Protein AF-A0A3B9F6W2-F1 (afdb_monomer_lite)

pLDDT: mean 90.68, std 9.38, range [38.62, 98.38]

Foldseek 3Di:
DPPLQDLVQLVVQLCVQPVDDDDPQLVVVLSVLLVVVQVLLSDPPRDDALVVLLVSVVSLCVSCPPPPPPVVSVSSQQSSQVSSPHGSVVSVVSNVLVVVVVVPDDPVQVVCCLVVVHPDPSDPRVSVVSVVVVVD

Structure (mmCIF, N/CA/C/O backbone):
data_AF-A0A3B9F6W2-F1
#
_entry.id   AF-A0A3B9F6W2-F1
#
loop_
_atom_site.group_PDB
_atom_site.id
_atom_site.type_symbol
_atom_site.label_atom_id
_atom_site.label_alt_id
_atom_site.label_comp_id
_atom_site.label_asym_id
_atom_site.label_entity_id
_atom_site.label_seq_id
_atom_site.pdbx_PDB_ins_code
_atom_site.Cartn_x
_atom_site.Cartn_y
_atom_site.Cartn_z
_atom_site.occupancy
_atom_site.B_iso_or_equiv
_atom_site.auth_seq_id
_atom_site.auth_comp_id
_atom_site.auth_asym_id
_atom_site.auth_atom_id
_atom_site.pdbx_PDB_model_num
ATOM 1 N N . MET A 1 1 ? 0.144 -29.208 -0.308 1.00 38.62 1 MET A N 1
ATOM 2 C CA . MET A 1 1 ? 0.927 -28.113 0.306 1.00 38.62 1 MET A CA 1
ATOM 3 C C . MET A 1 1 ? 0.941 -26.942 -0.661 1.00 38.62 1 MET A C 1
ATOM 5 O O . MET A 1 1 ? 1.510 -27.086 -1.735 1.00 38.62 1 MET A O 1
ATOM 9 N N . ASN A 1 2 ? 0.288 -25.824 -0.329 1.00 60.47 2 ASN A N 1
ATOM 10 C CA . ASN A 1 2 ? 0.463 -24.592 -1.101 1.00 60.47 2 ASN A CA 1
ATOM 11 C C . ASN A 1 2 ? 1.866 -24.053 -0.810 1.00 60.47 2 ASN A C 1
ATOM 13 O O . ASN A 1 2 ? 2.219 -23.833 0.346 1.00 60.47 2 ASN A O 1
ATOM 17 N N . LYS A 1 3 ? 2.689 -23.914 -1.849 1.00 79.00 3 LYS A N 1
ATOM 18 C CA . LYS A 1 3 ? 4.040 -23.362 -1.735 1.00 79.00 3 LYS A CA 1
ATOM 19 C C . LYS A 1 3 ? 3.925 -21.907 -1.275 1.00 79.00 3 LYS A C 1
ATOM 21 O O . LYS A 1 3 ? 3.313 -21.106 -1.980 1.00 79.00 3 LYS A O 1
ATOM 26 N N . VAL A 1 4 ? 4.510 -21.575 -0.121 1.00 85.38 4 VAL A N 1
ATOM 27 C CA . VAL A 1 4 ? 4.605 -20.181 0.337 1.00 85.38 4 VAL A CA 1
ATOM 28 C C . VAL A 1 4 ? 5.338 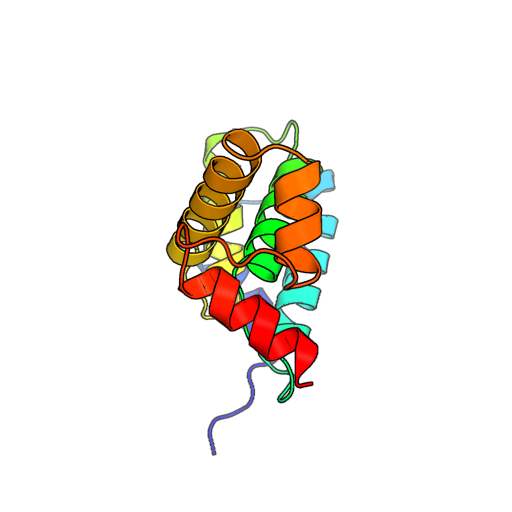-19.387 -0.740 1.00 85.38 4 VAL A C 1
ATOM 30 O O . VAL A 1 4 ? 6.422 -19.774 -1.190 1.00 85.38 4 VAL A O 1
ATOM 33 N N . ARG A 1 5 ? 4.698 -18.318 -1.209 1.00 92.38 5 ARG A N 1
ATOM 34 C CA . ARG A 1 5 ? 5.229 -17.460 -2.264 1.00 92.38 5 ARG A CA 1
ATOM 35 C C . ARG A 1 5 ? 6.525 -16.816 -1.781 1.00 92.38 5 ARG A C 1
ATOM 37 O O . ARG A 1 5 ? 6.579 -16.336 -0.657 1.00 92.38 5 ARG A O 1
ATOM 44 N N . THR A 1 6 ? 7.554 -16.777 -2.622 1.00 96.94 6 THR A N 1
ATOM 45 C CA . THR A 1 6 ? 8.815 -16.108 -2.272 1.00 96.94 6 THR A CA 1
ATOM 46 C C . THR A 1 6 ? 8.810 -14.641 -2.699 1.00 96.94 6 THR A C 1
ATOM 48 O O . THR A 1 6 ? 8.089 -14.256 -3.625 1.00 96.94 6 THR A O 1
ATOM 51 N N . VAL A 1 7 ? 9.696 -13.834 -2.110 1.00 97.50 7 VAL A N 1
ATOM 52 C CA . VAL A 1 7 ? 9.962 -12.457 -2.567 1.00 97.50 7 VAL A CA 1
ATOM 53 C C . VAL A 1 7 ? 10.283 -12.431 -4.066 1.00 97.50 7 VAL A C 1
ATOM 55 O O . VAL A 1 7 ? 9.808 -11.562 -4.794 1.00 97.50 7 VAL A O 1
ATOM 58 N N . SER A 1 8 ? 11.044 -13.412 -4.558 1.00 97.75 8 SER A N 1
ATOM 59 C CA . SER A 1 8 ? 11.393 -13.538 -5.979 1.00 97.75 8 SER A CA 1
ATOM 60 C C . SER A 1 8 ? 10.167 -13.776 -6.867 1.00 97.75 8 SER A C 1
ATOM 62 O O . SER A 1 8 ? 10.090 -13.218 -7.962 1.00 97.75 8 SER A O 1
ATOM 64 N N . ASP A 1 9 ? 9.182 -14.550 -6.399 1.00 97.75 9 ASP A N 1
ATOM 65 C CA . ASP A 1 9 ? 7.918 -14.766 -7.116 1.00 97.75 9 ASP A CA 1
ATOM 66 C C . ASP A 1 9 ? 7.053 -13.495 -7.138 1.00 97.75 9 ASP A C 1
ATOM 68 O O . ASP A 1 9 ? 6.374 -13.212 -8.128 1.00 97.75 9 ASP A O 1
ATOM 72 N N . THR A 1 10 ? 7.068 -12.702 -6.062 1.00 98.06 10 THR A N 1
ATOM 73 C CA . THR A 1 10 ? 6.429 -11.375 -6.031 1.00 98.06 10 THR A CA 1
ATOM 74 C C . THR A 1 10 ? 7.117 -10.406 -6.992 1.00 98.06 10 THR A C 1
ATOM 76 O O . THR A 1 10 ? 6.439 -9.849 -7.854 1.00 98.06 10 THR A O 1
ATOM 79 N N . LYS A 1 11 ? 8.452 -10.286 -6.959 1.00 97.88 11 LYS A N 1
ATOM 80 C CA . LYS A 1 11 ? 9.207 -9.449 -7.911 1.00 97.88 11 LYS A CA 1
ATOM 81 C C . LYS A 1 11 ? 8.932 -9.842 -9.362 1.00 97.88 11 LYS A C 1
ATOM 83 O O . LYS A 1 11 ? 8.674 -8.979 -10.198 1.00 97.88 11 LYS A O 1
ATOM 88 N N . ARG A 1 12 ? 8.927 -11.145 -9.671 1.00 97.88 12 ARG A N 1
ATOM 89 C CA . ARG A 1 12 ? 8.603 -11.639 -11.019 1.00 97.88 12 ARG A CA 1
ATOM 90 C C . ARG A 1 12 ? 7.196 -11.224 -11.449 1.00 97.88 12 ARG A C 1
ATOM 92 O O . ARG A 1 12 ? 7.028 -10.765 -12.575 1.00 97.88 12 ARG A O 1
ATOM 99 N N . ALA A 1 13 ? 6.203 -11.356 -10.570 1.00 98.12 13 ALA A N 1
ATOM 100 C CA . ALA A 1 13 ? 4.844 -10.941 -10.900 1.00 98.12 13 ALA A CA 1
ATOM 101 C C . ALA A 1 13 ? 4.729 -9.431 -11.094 1.00 98.12 13 ALA A C 1
ATOM 103 O O . ALA A 1 13 ? 4.094 -9.006 -12.055 1.00 98.12 13 ALA A O 1
ATOM 104 N N . PHE A 1 14 ? 5.389 -8.629 -10.258 1.00 98.25 14 PHE A N 1
ATOM 105 C CA . PHE A 1 14 ? 5.423 -7.182 -10.437 1.00 98.25 14 PHE A CA 1
ATOM 106 C C . PHE A 1 14 ? 5.908 -6.796 -11.838 1.00 98.25 14 PHE A C 1
ATOM 108 O O . PHE A 1 14 ? 5.208 -6.080 -12.546 1.00 98.25 14 PHE A O 1
ATOM 115 N N . TYR A 1 15 ? 7.050 -7.330 -12.285 1.00 97.06 15 TYR A N 1
ATOM 116 C CA . TYR A 1 15 ? 7.579 -7.027 -13.621 1.00 97.06 15 TYR A CA 1
ATOM 117 C C . TYR A 1 15 ? 6.770 -7.653 -14.767 1.00 97.06 15 TYR A C 1
ATOM 119 O O . TYR A 1 15 ? 6.880 -7.196 -15.902 1.00 97.06 15 TYR A O 1
ATOM 127 N N . SER A 1 16 ? 5.936 -8.663 -14.493 1.00 97.31 16 SER A N 1
ATOM 128 C CA . SER A 1 16 ? 4.961 -9.169 -15.471 1.00 97.31 16 SER A CA 1
ATOM 129 C C . SER A 1 16 ? 3.729 -8.265 -15.607 1.00 97.31 16 SER A C 1
ATOM 131 O O . SER A 1 16 ? 3.167 -8.164 -16.694 1.00 97.31 16 SER A O 1
ATOM 133 N N . LEU A 1 17 ? 3.334 -7.584 -14.525 1.00 97.25 17 LEU A N 1
ATOM 134 C CA . LEU A 1 17 ? 2.183 -6.675 -14.477 1.00 97.25 17 LEU A CA 1
ATOM 135 C C . LEU A 1 17 ? 2.555 -5.254 -14.926 1.00 97.25 17 LEU A C 1
ATOM 137 O O . LEU A 1 17 ? 1.770 -4.582 -15.590 1.00 97.25 17 LEU A O 1
ATOM 141 N N . HIS A 1 18 ? 3.766 -4.803 -14.596 1.00 96.06 18 HIS A N 1
ATOM 142 C CA . HIS A 1 18 ? 4.334 -3.529 -15.023 1.00 96.06 18 HIS A CA 1
ATOM 143 C C . HIS A 1 18 ? 5.627 -3.762 -15.808 1.00 96.06 18 HIS A C 1
ATOM 145 O O . HIS A 1 18 ? 6.724 -3.829 -15.254 1.00 96.06 18 HIS A O 1
ATOM 151 N N . THR A 1 19 ? 5.489 -3.868 -17.128 1.00 94.31 19 THR A N 1
ATOM 152 C CA . THR A 1 19 ? 6.598 -4.164 -18.050 1.00 94.31 19 THR A CA 1
ATOM 153 C C . THR A 1 19 ? 7.408 -2.930 -18.451 1.00 94.31 19 THR A C 1
ATOM 155 O O . THR A 1 19 ? 8.466 -3.054 -19.070 1.00 94.31 19 THR A O 1
ATOM 158 N N . ARG A 1 20 ? 6.929 -1.724 -18.121 1.00 93.31 20 ARG A N 1
ATOM 159 C CA . ARG A 1 20 ? 7.614 -0.475 -18.463 1.00 93.31 20 ARG A CA 1
ATOM 160 C C . ARG A 1 20 ? 8.796 -0.218 -17.516 1.00 93.31 20 ARG A C 1
ATOM 162 O O . ARG A 1 20 ? 8.718 -0.537 -16.330 1.00 93.31 20 ARG A O 1
ATOM 169 N N . PRO A 1 21 ? 9.899 0.381 -17.999 1.00 93.06 21 PRO A N 1
ATOM 170 C CA . PRO A 1 21 ? 11.022 0.720 -17.135 1.00 93.06 21 PRO A CA 1
ATOM 171 C C . PRO A 1 21 ? 10.657 1.775 -16.086 1.00 93.06 21 PRO A C 1
ATOM 173 O O . PRO A 1 21 ? 10.243 2.884 -16.417 1.00 93.06 21 PRO A O 1
ATOM 176 N N . ILE A 1 22 ? 10.926 1.468 -14.818 1.00 94.75 22 ILE A N 1
ATOM 177 C CA . ILE A 1 22 ? 10.832 2.443 -13.727 1.00 94.75 22 ILE A CA 1
ATOM 178 C C . ILE A 1 22 ? 12.132 3.241 -13.657 1.00 94.75 22 ILE A C 1
ATOM 180 O O . ILE A 1 22 ? 13.234 2.671 -13.614 1.00 94.75 22 ILE A O 1
ATOM 184 N N . LYS A 1 23 ? 11.994 4.570 -13.605 1.00 92.50 23 LYS A N 1
ATOM 185 C CA . LYS A 1 23 ? 13.108 5.511 -13.433 1.00 92.50 23 LYS A CA 1
ATOM 186 C C . LYS A 1 23 ? 13.932 5.163 -12.192 1.00 92.50 23 LYS A C 1
ATOM 188 O O . LYS A 1 23 ? 13.382 4.981 -11.108 1.00 92.50 23 LYS A O 1
ATOM 193 N N . THR A 1 24 ? 15.256 5.128 -12.344 1.00 91.94 24 THR A N 1
ATOM 194 C CA . THR A 1 24 ? 16.199 4.599 -11.342 1.00 91.94 24 THR A CA 1
ATOM 195 C C . THR A 1 24 ? 16.038 5.210 -9.948 1.00 91.94 24 THR A C 1
ATOM 197 O O . THR A 1 24 ? 16.115 4.479 -8.967 1.00 91.94 24 THR A O 1
ATOM 200 N N . ILE A 1 25 ? 15.742 6.513 -9.854 1.00 92.19 25 ILE A N 1
ATOM 201 C CA . ILE A 1 25 ? 15.534 7.224 -8.576 1.00 92.19 25 ILE A CA 1
ATOM 202 C C . ILE A 1 25 ? 14.369 6.621 -7.767 1.00 92.19 25 ILE A C 1
ATOM 204 O O . ILE A 1 25 ? 14.447 6.543 -6.548 1.00 92.19 25 ILE A O 1
ATOM 208 N N . TYR A 1 26 ? 13.316 6.147 -8.438 1.00 96.00 26 TYR A N 1
ATOM 209 C CA . TYR A 1 26 ? 12.115 5.595 -7.800 1.00 96.00 26 TYR A CA 1
ATOM 210 C C . TYR A 1 26 ? 12.165 4.076 -7.639 1.00 96.00 26 TYR A C 1
ATOM 212 O O . TYR A 1 26 ? 11.483 3.521 -6.782 1.00 96.00 26 TYR A O 1
ATOM 220 N N . ARG A 1 27 ? 12.979 3.392 -8.455 1.00 95.06 27 ARG A N 1
ATOM 221 C CA . ARG A 1 27 ? 13.056 1.927 -8.476 1.00 95.06 27 ARG A CA 1
ATOM 222 C C . ARG A 1 27 ? 13.366 1.345 -7.099 1.00 95.06 27 ARG A C 1
ATOM 224 O O . ARG A 1 27 ? 12.685 0.414 -6.690 1.00 95.06 27 ARG A O 1
ATOM 231 N N . ARG A 1 28 ? 14.352 1.909 -6.388 1.00 94.69 28 ARG A N 1
ATOM 232 C CA . ARG A 1 28 ? 14.746 1.425 -5.055 1.00 94.69 28 ARG A CA 1
ATOM 233 C C . ARG A 1 28 ? 13.561 1.426 -4.091 1.00 94.69 28 ARG A C 1
ATOM 235 O O . ARG A 1 28 ? 13.289 0.401 -3.486 1.00 94.69 28 ARG A O 1
ATOM 242 N N . VAL A 1 29 ? 12.828 2.537 -4.019 1.00 94.25 29 VAL A N 1
ATOM 243 C CA . VAL A 1 29 ? 11.671 2.664 -3.124 1.00 94.25 29 VAL A CA 1
ATOM 244 C C . VAL A 1 29 ? 10.584 1.652 -3.488 1.00 94.25 29 VAL A C 1
ATOM 246 O O . VAL A 1 29 ? 10.053 0.986 -2.609 1.00 94.25 29 VAL A O 1
ATOM 249 N N . VAL A 1 30 ? 10.258 1.506 -4.777 1.00 97.00 30 VAL A N 1
ATOM 250 C CA . VAL A 1 30 ? 9.234 0.544 -5.218 1.00 97.00 30 VAL A CA 1
ATOM 251 C C . VAL A 1 30 ? 9.633 -0.886 -4.850 1.00 97.00 30 VAL A C 1
ATOM 253 O O . VAL A 1 30 ? 8.791 -1.654 -4.394 1.00 97.00 30 VAL A O 1
ATOM 256 N N . GLU A 1 31 ? 10.905 -1.248 -5.022 1.00 96.31 31 GLU A N 1
ATOM 257 C CA . GLU A 1 31 ? 11.401 -2.574 -4.656 1.00 96.31 31 GLU A CA 1
ATOM 258 C C . GLU A 1 31 ? 11.413 -2.809 -3.141 1.00 96.31 31 GLU A C 1
ATOM 260 O O . GLU A 1 31 ? 11.011 -3.885 -2.707 1.00 96.31 31 GLU A O 1
ATOM 265 N N . GLU A 1 32 ? 11.845 -1.834 -2.341 1.00 97.19 32 GLU A N 1
ATOM 266 C CA . GLU A 1 32 ? 11.845 -1.937 -0.875 1.00 97.19 32 GLU A CA 1
ATOM 267 C C . GLU A 1 32 ? 10.418 -2.057 -0.334 1.00 97.19 32 GLU A C 1
ATOM 269 O O . GLU A 1 32 ? 10.125 -2.989 0.414 1.00 97.19 32 GLU A O 1
ATOM 274 N N . LEU A 1 33 ? 9.503 -1.208 -0.810 1.00 97.81 33 LEU A N 1
ATOM 275 C CA . LEU A 1 33 ? 8.092 -1.261 -0.434 1.00 97.81 33 LEU A CA 1
ATOM 276 C C . LEU A 1 33 ? 7.448 -2.595 -0.847 1.00 97.81 33 LEU A C 1
ATOM 278 O O . LEU A 1 33 ? 6.663 -3.166 -0.099 1.00 97.81 33 LEU A O 1
ATOM 282 N N . MET A 1 34 ? 7.804 -3.139 -2.014 1.00 97.94 34 MET A N 1
ATOM 283 C CA . MET A 1 34 ? 7.330 -4.455 -2.459 1.00 97.94 34 MET A CA 1
ATOM 284 C C . MET A 1 34 ? 7.795 -5.585 -1.542 1.00 97.94 34 MET A C 1
ATOM 286 O O . MET A 1 34 ? 7.016 -6.488 -1.240 1.00 97.94 34 MET A O 1
ATOM 290 N N . VAL A 1 35 ? 9.060 -5.552 -1.115 1.00 97.81 35 VAL A N 1
ATOM 291 C CA . VAL A 1 35 ? 9.608 -6.542 -0.182 1.00 97.81 35 VAL A CA 1
ATOM 292 C C . VAL A 1 35 ? 8.918 -6.429 1.173 1.00 97.81 35 VAL A C 1
ATOM 294 O O . VAL A 1 35 ? 8.521 -7.449 1.725 1.00 97.81 35 VAL A O 1
ATOM 297 N N . GLU A 1 36 ? 8.720 -5.215 1.681 1.00 98.00 36 GLU A N 1
ATOM 298 C CA . GLU A 1 36 ? 8.047 -4.976 2.959 1.00 98.00 36 GLU A CA 1
ATOM 299 C C . GLU A 1 36 ? 6.598 -5.483 2.948 1.00 98.00 36 GLU A C 1
ATOM 301 O O . GLU A 1 36 ? 6.210 -6.268 3.816 1.00 98.00 36 GLU A O 1
ATOM 306 N N . ILE A 1 37 ? 5.819 -5.132 1.916 1.00 97.69 37 ILE A N 1
ATOM 307 C CA . ILE A 1 37 ? 4.446 -5.629 1.741 1.00 97.69 37 ILE A CA 1
ATOM 308 C C . ILE A 1 37 ? 4.440 -7.160 1.655 1.00 97.69 37 ILE A C 1
ATOM 310 O O . ILE A 1 37 ? 3.600 -7.804 2.281 1.00 97.69 37 ILE A O 1
ATOM 314 N N . HIS A 1 38 ? 5.379 -7.759 0.914 1.00 98.00 38 HIS A N 1
ATOM 315 C CA . HIS A 1 38 ? 5.470 -9.212 0.796 1.00 98.00 38 HIS A CA 1
ATOM 316 C C . HIS A 1 38 ? 5.732 -9.881 2.148 1.00 98.00 38 HIS A C 1
ATOM 318 O O . HIS A 1 38 ? 4.999 -10.796 2.518 1.00 98.00 38 HIS A O 1
ATOM 324 N N . LEU A 1 39 ? 6.759 -9.435 2.879 1.00 97.31 39 LEU A N 1
ATOM 325 C CA . LEU A 1 39 ? 7.154 -10.037 4.154 1.00 97.31 39 LEU A CA 1
ATOM 326 C C . LEU A 1 39 ? 6.041 -9.937 5.200 1.00 97.31 39 LEU A C 1
ATOM 328 O O . LEU A 1 39 ? 5.838 -10.890 5.948 1.00 97.31 39 LEU A O 1
ATOM 332 N N . LEU A 1 40 ? 5.285 -8.835 5.206 1.00 96.69 40 LEU A N 1
ATOM 333 C CA . LEU A 1 40 ? 4.076 -8.721 6.017 1.00 96.69 40 LEU A CA 1
ATOM 334 C C . LEU A 1 40 ? 2.992 -9.693 5.536 1.00 96.69 40 LEU A C 1
ATOM 336 O O . LEU A 1 40 ? 2.469 -10.448 6.342 1.00 96.69 40 LEU A O 1
ATOM 340 N N . SER A 1 41 ? 2.704 -9.759 4.233 1.00 94.50 41 SER A N 1
ATOM 341 C CA . SER A 1 41 ? 1.615 -10.596 3.693 1.00 94.50 41 SER A CA 1
ATOM 342 C C . SER A 1 41 ? 1.757 -12.101 3.951 1.00 94.50 41 SER A C 1
ATOM 344 O O . SER A 1 41 ? 0.757 -12.814 3.944 1.00 94.50 41 SER A O 1
ATOM 346 N N . VAL A 1 42 ? 2.984 -12.594 4.148 1.00 94.50 42 VAL A N 1
ATOM 347 C CA . VAL A 1 42 ? 3.262 -14.013 4.439 1.00 94.50 42 VAL A CA 1
ATOM 348 C C . VAL A 1 42 ? 3.478 -14.292 5.927 1.00 94.50 42 VAL A C 1
ATOM 350 O O . VAL A 1 42 ? 3.675 -15.449 6.300 1.00 94.50 42 VAL A O 1
ATOM 353 N N . ASN A 1 43 ? 3.466 -13.260 6.774 1.00 94.25 43 ASN A N 1
ATOM 354 C CA . ASN A 1 43 ? 3.527 -13.422 8.219 1.00 94.25 43 ASN A CA 1
ATOM 355 C C . ASN A 1 43 ? 2.163 -13.909 8.733 1.00 94.25 43 ASN A C 1
ATOM 357 O O . ASN A 1 43 ? 1.136 -13.313 8.427 1.00 94.25 43 ASN A O 1
ATOM 361 N N . ILE A 1 44 ? 2.161 -14.986 9.521 1.00 93.06 44 ILE A N 1
ATOM 362 C CA . ILE A 1 44 ? 0.941 -15.597 10.061 1.00 93.06 44 ILE A CA 1
ATOM 363 C C . ILE A 1 44 ? 0.171 -14.669 11.010 1.00 93.06 44 ILE A C 1
ATOM 365 O O . ILE A 1 44 ? -1.050 -14.755 11.081 1.00 93.06 44 ILE A O 1
ATOM 369 N N . ASP A 1 45 ? 0.872 -13.759 11.685 1.00 92.56 45 ASP A N 1
ATOM 370 C CA . ASP A 1 45 ? 0.270 -12.815 12.629 1.00 92.56 45 ASP A CA 1
ATOM 371 C C . ASP A 1 45 ? -0.221 -11.537 11.931 1.00 92.56 45 ASP A C 1
ATOM 373 O O . ASP A 1 45 ? -0.915 -10.705 12.526 1.00 92.56 45 ASP A O 1
ATOM 377 N N . PHE A 1 46 ? 0.129 -11.349 10.654 1.00 92.62 46 PHE A N 1
ATOM 378 C CA . PHE A 1 46 ? -0.269 -10.165 9.911 1.00 92.62 46 PHE A CA 1
ATOM 379 C C . PHE A 1 46 ? -1.714 -10.267 9.429 1.00 92.62 46 PHE A C 1
ATOM 381 O O . PHE A 1 46 ? -2.098 -11.175 8.694 1.00 92.62 46 PHE A O 1
ATOM 388 N N . HIS A 1 47 ? -2.486 -9.239 9.768 1.00 91.75 47 HIS A N 1
ATOM 389 C CA . HIS A 1 47 ? -3.857 -9.072 9.318 1.00 91.75 47 HIS A CA 1
ATOM 390 C C . HIS A 1 47 ? -3.993 -7.721 8.625 1.00 91.75 47 HIS A C 1
ATOM 392 O O . HIS A 1 47 ? -3.698 -6.668 9.203 1.00 91.75 47 HIS A O 1
ATOM 398 N N . TYR A 1 48 ? -4.453 -7.749 7.374 1.00 94.25 48 TYR A N 1
ATOM 399 C CA . TYR A 1 48 ? -4.796 -6.530 6.655 1.00 94.25 48 TYR A CA 1
ATOM 400 C C . TYR A 1 48 ? -5.830 -5.727 7.451 1.00 94.25 48 TYR A C 1
ATOM 402 O O . TYR A 1 48 ? -6.818 -6.275 7.937 1.00 94.25 48 TYR A O 1
ATOM 410 N N . ASN A 1 49 ? -5.637 -4.412 7.516 1.00 93.56 49 ASN A N 1
ATOM 411 C CA . ASN A 1 49 ? -6.625 -3.488 8.051 1.00 93.56 49 ASN A CA 1
ATOM 412 C C . ASN A 1 49 ? -6.571 -2.131 7.315 1.00 93.56 49 ASN A C 1
ATOM 414 O O . ASN A 1 49 ? -5.573 -1.823 6.652 1.00 93.56 49 ASN A O 1
ATOM 418 N N . PRO A 1 50 ? -7.618 -1.293 7.426 1.00 92.94 50 PRO A N 1
ATOM 419 C CA . PRO A 1 50 ? -7.672 -0.001 6.740 1.00 92.94 50 PRO A CA 1
ATOM 420 C C . PRO A 1 50 ? -6.523 0.963 7.088 1.00 92.94 50 PRO A C 1
ATOM 422 O O . PRO A 1 50 ? -6.088 1.726 6.226 1.00 92.94 50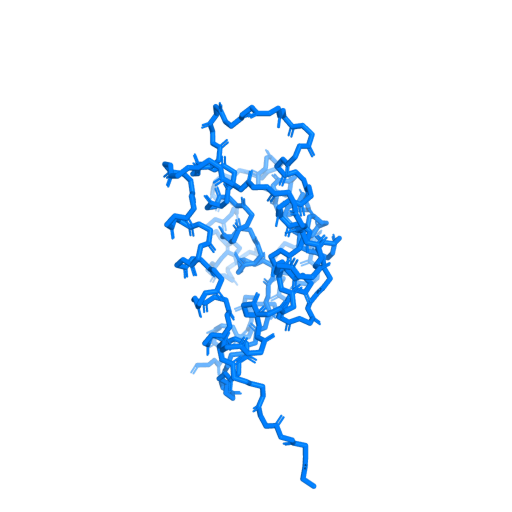 PRO A O 1
ATOM 425 N N . ILE A 1 51 ? -5.993 0.925 8.318 1.00 91.94 51 ILE A N 1
ATOM 426 C CA . ILE A 1 51 ? -4.870 1.783 8.740 1.00 91.94 51 ILE A CA 1
ATOM 427 C C . ILE A 1 51 ? -3.582 1.376 8.015 1.00 91.94 51 ILE A C 1
ATOM 429 O O . ILE A 1 51 ? -2.849 2.237 7.523 1.00 91.94 51 ILE A O 1
ATOM 433 N N . TYR A 1 52 ? -3.340 0.072 7.870 1.00 95.94 52 TYR A N 1
ATOM 434 C CA . TYR A 1 52 ? -2.249 -0.449 7.050 1.00 95.94 52 TYR A CA 1
ATOM 435 C C . TYR A 1 52 ? -2.365 0.022 5.591 1.00 95.94 52 TYR A C 1
ATOM 437 O O . TYR A 1 52 ? -1.392 0.530 5.028 1.00 95.94 52 TYR A O 1
ATOM 445 N N . ALA A 1 53 ? -3.557 -0.057 4.991 1.00 97.06 53 ALA A N 1
ATOM 446 C CA . ALA A 1 53 ? -3.781 0.428 3.629 1.00 97.06 53 ALA A CA 1
ATOM 447 C C . ALA A 1 53 ? -3.500 1.928 3.476 1.00 97.06 53 ALA A C 1
ATOM 449 O O . ALA A 1 53 ? -2.795 2.323 2.543 1.00 97.06 53 ALA A O 1
ATOM 450 N N . LEU A 1 54 ? -3.984 2.749 4.417 1.00 96.56 54 LEU A N 1
ATOM 451 C CA . LEU A 1 54 ? -3.698 4.184 4.469 1.00 96.56 54 LEU A CA 1
ATOM 452 C C . LEU A 1 54 ? -2.189 4.451 4.517 1.00 96.56 54 LEU A C 1
ATOM 454 O O . LEU A 1 54 ? -1.704 5.339 3.808 1.00 96.56 54 LEU A O 1
ATOM 458 N N . GLY A 1 55 ? -1.450 3.680 5.320 1.00 97.19 55 GLY A N 1
ATOM 459 C CA . GLY A 1 55 ? 0.007 3.737 5.401 1.00 97.19 55 GLY A CA 1
ATOM 460 C C . GLY A 1 55 ? 0.670 3.446 4.055 1.00 97.19 55 GLY A C 1
ATOM 461 O O . GLY A 1 55 ? 1.409 4.285 3.545 1.00 97.19 55 GLY A O 1
ATOM 462 N N . ILE A 1 56 ? 0.349 2.308 3.432 1.00 98.12 56 ILE A N 1
ATOM 463 C CA . ILE A 1 56 ? 0.919 1.904 2.136 1.00 98.12 56 ILE A CA 1
ATOM 464 C C . ILE A 1 56 ? 0.617 2.927 1.035 1.00 98.12 56 ILE A C 1
ATOM 466 O O . ILE A 1 56 ? 1.531 3.355 0.324 1.00 98.12 56 ILE A O 1
ATOM 470 N N . VAL A 1 57 ? -0.641 3.362 0.910 1.00 98.19 57 VAL A N 1
ATOM 471 C CA . VAL A 1 57 ? -1.049 4.354 -0.096 1.00 98.19 57 VAL A CA 1
ATOM 472 C C . VAL A 1 57 ? -0.316 5.677 0.118 1.00 98.19 57 VAL A C 1
ATOM 474 O O . VAL A 1 57 ? 0.236 6.237 -0.829 1.00 98.19 57 VAL A O 1
ATOM 477 N N . THR A 1 58 ? -0.257 6.165 1.358 1.00 97.75 58 THR A N 1
ATOM 478 C CA . THR A 1 58 ? 0.386 7.447 1.678 1.00 97.75 58 THR A CA 1
ATOM 479 C C . THR A 1 58 ? 1.895 7.395 1.445 1.00 97.75 58 THR A C 1
ATOM 481 O O . THR A 1 58 ? 2.460 8.327 0.868 1.00 97.75 58 THR A O 1
ATOM 484 N N . THR A 1 59 ? 2.551 6.306 1.847 1.00 97.69 59 THR A N 1
ATOM 485 C CA . THR A 1 59 ? 3.981 6.075 1.615 1.00 97.69 59 THR A CA 1
ATOM 486 C C . THR A 1 59 ? 4.296 6.074 0.123 1.00 97.69 59 THR A C 1
ATOM 488 O O . THR A 1 59 ? 5.173 6.819 -0.323 1.00 97.69 59 THR A O 1
ATOM 491 N N . PHE A 1 60 ? 3.533 5.318 -0.672 1.00 97.81 60 PHE A N 1
ATOM 492 C CA . PHE A 1 60 ? 3.696 5.293 -2.122 1.00 97.81 60 PHE A CA 1
ATOM 493 C C . PHE A 1 60 ? 3.499 6.681 -2.747 1.00 97.81 60 PHE A C 1
ATOM 495 O O . PHE A 1 60 ? 4.346 7.144 -3.509 1.00 97.81 60 PHE A O 1
ATOM 502 N N . GLU A 1 61 ? 2.414 7.382 -2.405 1.00 96.56 61 GLU A N 1
ATOM 503 C CA . GLU A 1 61 ? 2.111 8.717 -2.938 1.00 96.56 61 GLU A CA 1
ATOM 504 C C . GLU A 1 61 ? 3.228 9.726 -2.653 1.00 96.56 61 GLU A C 1
ATOM 506 O O . GLU A 1 61 ? 3.612 10.489 -3.547 1.00 96.56 61 GLU A O 1
ATOM 511 N N . ARG A 1 62 ? 3.779 9.708 -1.433 1.00 96.75 62 ARG A N 1
ATOM 512 C CA . ARG A 1 62 ? 4.861 10.608 -1.019 1.00 96.75 62 ARG A CA 1
ATOM 513 C C . ARG A 1 62 ? 6.162 10.314 -1.753 1.00 96.75 62 ARG A C 1
ATOM 515 O O . ARG A 1 62 ? 6.764 11.238 -2.295 1.00 96.75 62 ARG A O 1
ATOM 522 N N . PHE A 1 63 ? 6.579 9.053 -1.829 1.00 96.19 63 PHE A N 1
ATOM 523 C CA . PHE A 1 63 ? 7.820 8.708 -2.525 1.00 96.19 63 PHE A CA 1
ATOM 524 C C . PHE A 1 63 ? 7.726 8.856 -4.044 1.00 96.19 63 PHE A C 1
ATOM 526 O O . PHE A 1 63 ? 8.724 9.142 -4.701 1.00 96.19 63 PHE A O 1
ATOM 533 N N . MET A 1 64 ? 6.531 8.712 -4.612 1.00 96.31 64 MET A N 1
ATOM 534 C CA . MET A 1 64 ? 6.291 8.874 -6.047 1.00 96.31 64 MET A CA 1
ATOM 535 C C . MET A 1 64 ? 5.955 10.326 -6.427 1.00 96.31 64 MET A C 1
ATOM 537 O O . MET A 1 64 ? 5.547 10.616 -7.561 1.00 96.31 64 MET A O 1
ATOM 541 N N . MET A 1 65 ? 6.128 11.279 -5.509 1.00 95.19 65 MET A N 1
ATOM 542 C CA . MET A 1 65 ? 5.961 12.695 -5.813 1.00 95.19 65 MET A CA 1
ATOM 543 C C . MET A 1 65 ? 6.918 13.108 -6.947 1.00 95.19 65 MET A C 1
ATOM 545 O O . MET A 1 65 ? 8.090 12.731 -6.992 1.00 95.19 65 MET A O 1
ATOM 549 N N . GLY A 1 66 ? 6.389 13.826 -7.940 1.00 93.81 66 GLY A N 1
ATOM 550 C CA . GLY A 1 66 ? 7.155 14.243 -9.120 1.00 93.81 66 GLY A CA 1
ATOM 551 C C . GLY A 1 66 ? 7.420 13.164 -10.185 1.00 93.81 66 GLY A C 1
ATOM 552 O O . GLY A 1 66 ? 7.997 13.500 -11.220 1.00 93.81 66 GLY A O 1
ATOM 553 N N . TYR A 1 67 ? 6.979 11.907 -10.006 1.00 95.56 67 TYR A N 1
ATOM 554 C CA . TYR A 1 67 ? 7.143 10.872 -11.040 1.00 95.56 67 TYR A CA 1
ATOM 555 C C . TYR A 1 67 ? 6.449 11.280 -12.349 1.00 95.56 67 TYR A C 1
ATOM 557 O O . TYR A 1 67 ? 5.295 11.718 -12.347 1.00 95.56 67 TYR A O 1
ATOM 565 N N . LYS A 1 68 ? 7.138 11.094 -13.482 1.00 92.00 68 LYS A N 1
ATOM 566 C CA . LYS A 1 68 ? 6.613 11.371 -14.829 1.00 92.00 68 LYS A CA 1
ATOM 567 C C . LYS A 1 68 ? 6.851 10.184 -15.770 1.00 92.00 68 LYS A C 1
ATOM 569 O O . LYS A 1 68 ? 7.996 9.719 -15.793 1.00 92.00 68 LYS A O 1
ATOM 574 N N . PRO A 1 69 ? 5.867 9.806 -16.606 1.00 91.69 69 PRO A N 1
ATOM 575 C CA . PRO A 1 69 ? 4.537 10.416 -16.724 1.00 91.69 69 PRO A CA 1
ATOM 576 C C . PRO A 1 69 ? 3.604 10.037 -15.557 1.00 91.69 69 PRO A C 1
ATOM 578 O O . PRO A 1 69 ? 3.725 8.967 -14.972 1.00 91.69 69 PRO A O 1
ATOM 581 N N . GLN A 1 70 ? 2.662 10.920 -15.208 1.00 88.88 70 GLN A N 1
ATOM 582 C CA . GLN A 1 70 ? 1.801 10.760 -14.023 1.00 88.88 70 GLN A CA 1
ATOM 583 C C . GLN A 1 70 ? 0.960 9.472 -14.065 1.00 88.88 70 GLN A C 1
ATOM 585 O O . GLN A 1 70 ? 0.804 8.823 -13.035 1.00 88.88 70 GLN A O 1
ATOM 590 N N . HIS A 1 71 ? 0.449 9.092 -15.241 1.00 87.25 71 HIS A N 1
ATOM 591 C CA . HIS A 1 71 ? -0.412 7.914 -15.406 1.00 87.25 71 HIS A CA 1
ATOM 592 C C . HIS A 1 71 ? 0.301 6.593 -15.082 1.00 87.25 71 HIS A C 1
ATOM 594 O O . HIS A 1 71 ? -0.342 5.616 -14.711 1.00 87.25 71 HIS A O 1
ATOM 600 N N . GLU A 1 72 ? 1.632 6.551 -15.181 1.00 92.75 72 GLU A N 1
ATOM 601 C CA . GLU A 1 72 ? 2.398 5.352 -14.840 1.00 92.75 72 GLU A CA 1
ATOM 602 C C . GLU A 1 72 ? 2.469 5.105 -13.337 1.00 92.75 72 GLU A C 1
ATOM 604 O O . GLU A 1 72 ? 2.647 3.960 -12.938 1.00 92.75 72 GLU A O 1
ATOM 609 N N . LYS A 1 73 ? 2.262 6.126 -12.494 1.00 94.94 73 LYS A N 1
ATOM 610 C CA . LYS A 1 73 ? 2.194 5.911 -11.043 1.00 94.94 73 LYS A CA 1
ATOM 611 C C . LYS A 1 73 ? 1.082 4.958 -10.657 1.00 94.94 73 LYS A C 1
ATOM 613 O O . LYS A 1 73 ? 1.309 4.095 -9.818 1.00 94.94 73 LYS A O 1
ATOM 618 N N . GLU A 1 74 ? -0.083 5.100 -11.282 1.00 94.50 74 GLU A N 1
ATOM 619 C CA . GLU A 1 74 ? -1.210 4.221 -10.987 1.00 94.50 74 GLU A CA 1
ATOM 620 C C . GLU A 1 74 ? -0.916 2.795 -11.452 1.00 94.50 74 GLU A C 1
ATOM 622 O O . GLU A 1 74 ? -1.146 1.847 -10.713 1.00 94.50 74 GLU A O 1
ATOM 627 N N . SER A 1 75 ? -0.292 2.640 -12.625 1.00 96.31 75 SER A N 1
ATOM 628 C CA . SER A 1 75 ? 0.156 1.328 -13.106 1.00 96.31 75 SER A CA 1
ATOM 629 C C . SER A 1 75 ? 1.175 0.676 -12.164 1.00 96.31 75 SER A C 1
ATOM 631 O O . SER A 1 75 ? 1.052 -0.513 -11.878 1.00 96.31 75 SER A O 1
ATOM 633 N N . ILE A 1 76 ? 2.149 1.437 -11.651 1.00 97.75 76 ILE A N 1
ATOM 634 C CA . ILE A 1 76 ? 3.138 0.940 -10.683 1.00 97.75 76 ILE A CA 1
ATOM 635 C C . ILE A 1 76 ? 2.447 0.545 -9.373 1.00 97.75 76 ILE A C 1
ATOM 637 O O . ILE A 1 76 ? 2.729 -0.530 -8.851 1.00 97.75 76 ILE A O 1
ATOM 641 N N . PHE A 1 77 ? 1.537 1.376 -8.854 1.00 98.06 77 PHE A N 1
ATOM 642 C CA . PHE A 1 77 ? 0.794 1.075 -7.627 1.00 98.06 77 PHE A CA 1
ATOM 643 C C . PHE A 1 77 ? -0.052 -0.192 -7.775 1.00 98.06 77 PHE A C 1
ATOM 645 O O . PHE A 1 77 ? 0.019 -1.088 -6.938 1.00 98.06 77 PHE A O 1
ATOM 652 N N . HIS A 1 78 ? -0.805 -0.307 -8.871 1.00 98.00 78 HIS A N 1
ATOM 653 C CA . HIS A 1 78 ? -1.618 -1.486 -9.156 1.00 98.00 78 HIS A CA 1
ATOM 654 C C . HIS A 1 78 ? -0.754 -2.745 -9.229 1.00 98.00 78 HIS A C 1
ATOM 656 O O . HIS A 1 78 ? -1.042 -3.719 -8.538 1.00 98.00 78 HIS A O 1
ATOM 662 N N . ALA A 1 79 ? 0.341 -2.707 -9.993 1.00 98.19 79 ALA A N 1
ATOM 663 C CA . ALA A 1 79 ? 1.255 -3.837 -10.101 1.00 98.19 79 ALA A CA 1
ATOM 664 C C . ALA A 1 79 ? 1.893 -4.201 -8.753 1.00 98.19 79 ALA A C 1
ATOM 666 O O . ALA A 1 79 ? 2.046 -5.384 -8.459 1.00 98.19 79 ALA A O 1
ATOM 667 N N . LEU A 1 80 ? 2.235 -3.212 -7.921 1.00 98.19 80 LEU A N 1
ATOM 668 C CA . LEU A 1 80 ? 2.794 -3.416 -6.583 1.00 98.19 80 LEU A CA 1
ATOM 669 C C . LEU A 1 80 ? 1.837 -4.231 -5.706 1.00 98.19 80 LEU A C 1
ATOM 671 O O . LEU A 1 80 ? 2.218 -5.295 -5.220 1.00 98.19 80 LEU A O 1
ATOM 675 N N . ILE A 1 81 ? 0.589 -3.782 -5.566 1.00 98.38 81 ILE A N 1
ATOM 676 C CA . ILE A 1 81 ? -0.412 -4.451 -4.724 1.00 98.38 81 ILE A CA 1
ATOM 677 C C . ILE A 1 81 ? -0.822 -5.813 -5.312 1.00 98.38 81 ILE A C 1
ATOM 679 O O . ILE A 1 81 ? -0.868 -6.818 -4.604 1.00 98.38 81 ILE A O 1
ATOM 683 N N . GLN A 1 82 ? -1.021 -5.901 -6.628 1.00 98.38 82 GLN A N 1
ATOM 684 C CA . GLN A 1 82 ? -1.372 -7.163 -7.289 1.00 98.38 82 GLN A CA 1
ATOM 685 C C . GLN A 1 82 ? -0.238 -8.200 -7.233 1.00 98.38 82 GLN A C 1
ATOM 687 O O . GLN A 1 82 ? -0.497 -9.403 -7.184 1.00 98.38 82 GLN A O 1
ATOM 692 N N . SER A 1 83 ? 1.028 -7.770 -7.196 1.00 97.81 83 SER A N 1
ATOM 693 C CA . SER A 1 83 ? 2.177 -8.685 -7.133 1.00 97.81 83 SER A CA 1
ATOM 694 C C . SER A 1 83 ? 2.258 -9.491 -5.834 1.00 97.81 83 SER A C 1
ATOM 696 O O . SER A 1 83 ? 2.858 -10.570 -5.819 1.00 97.81 83 SER A O 1
ATOM 698 N N . VAL A 1 84 ? 1.627 -9.010 -4.760 1.00 95.62 84 VAL A N 1
ATOM 699 C CA . VAL A 1 84 ? 1.478 -9.738 -3.489 1.00 95.62 84 VAL A CA 1
ATOM 700 C C . VAL A 1 84 ? 0.133 -10.462 -3.377 1.00 95.62 84 VAL A C 1
ATOM 702 O O . VAL A 1 84 ? -0.129 -11.109 -2.373 1.00 95.62 84 VAL A O 1
ATOM 705 N N . GLY A 1 85 ? -0.696 -10.422 -4.426 1.00 94.94 85 GLY A N 1
ATOM 706 C CA . GLY A 1 85 ? -2.002 -11.086 -4.460 1.00 94.94 85 GLY A CA 1
ATOM 707 C C . GLY A 1 85 ? -3.136 -10.295 -3.807 1.00 94.94 85 GLY A C 1
ATOM 708 O O . GLY A 1 85 ? 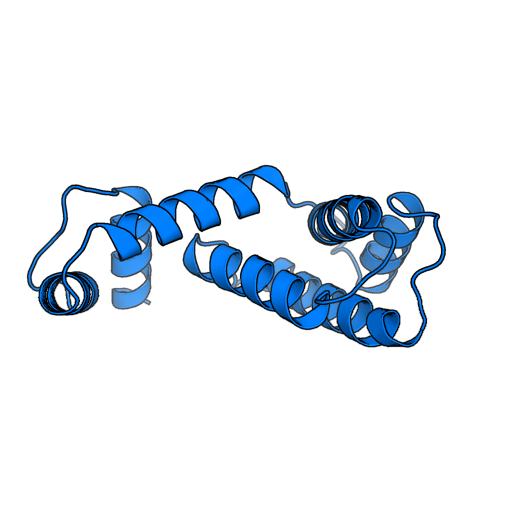-4.177 -10.878 -3.525 1.00 94.94 85 GLY A O 1
ATOM 709 N N . ALA A 1 86 ? -2.950 -8.994 -3.570 1.00 96.62 86 ALA A N 1
ATOM 710 C CA . ALA A 1 86 ? -3.973 -8.118 -3.008 1.00 96.62 86 ALA A CA 1
ATOM 711 C C . ALA A 1 86 ? -4.680 -7.281 -4.094 1.00 96.62 86 ALA A C 1
ATOM 713 O O . ALA A 1 86 ? -4.200 -7.163 -5.225 1.00 96.62 86 ALA A O 1
ATOM 714 N N . ASP A 1 87 ? -5.821 -6.678 -3.743 1.00 97.62 87 ASP A N 1
ATOM 715 C CA . ASP A 1 87 ? -6.591 -5.807 -4.640 1.00 97.62 87 ASP A CA 1
ATOM 716 C C . ASP A 1 87 ? -6.284 -4.317 -4.374 1.00 97.62 87 ASP A C 1
ATOM 718 O O . ASP A 1 87 ? -6.599 -3.810 -3.291 1.00 97.62 87 ASP A O 1
ATOM 722 N N . PRO A 1 88 ? -5.706 -3.576 -5.342 1.00 97.81 88 PRO A N 1
ATOM 723 C CA . PRO A 1 88 ? -5.423 -2.148 -5.188 1.00 97.81 88 PRO A CA 1
ATOM 724 C C . PRO A 1 88 ? -6.677 -1.297 -4.954 1.00 97.81 88 PRO A C 1
ATOM 726 O O . PRO A 1 88 ? -6.583 -0.261 -4.292 1.00 97.81 88 PRO A O 1
ATOM 729 N N . ASN A 1 89 ? -7.850 -1.716 -5.440 1.00 97.56 89 ASN A N 1
ATOM 730 C CA . ASN A 1 89 ? -9.088 -0.961 -5.243 1.00 97.56 89 ASN A CA 1
ATOM 731 C C . ASN A 1 89 ? -9.498 -0.939 -3.771 1.00 97.56 89 ASN A C 1
ATOM 733 O O . ASN A 1 89 ? -9.912 0.109 -3.280 1.00 97.56 89 ASN A O 1
ATOM 737 N N . ILE A 1 90 ? -9.311 -2.050 -3.050 1.00 96.50 90 ILE A N 1
ATOM 738 C CA . ILE A 1 90 ? -9.595 -2.128 -1.610 1.00 96.50 90 ILE A CA 1
ATOM 739 C C . ILE A 1 90 ? -8.715 -1.126 -0.850 1.00 96.50 90 ILE A C 1
ATOM 741 O O . ILE A 1 90 ? -9.224 -0.361 -0.033 1.00 96.50 90 ILE A O 1
ATOM 745 N N . TYR A 1 91 ? -7.421 -1.040 -1.186 1.00 97.75 91 TYR A N 1
ATOM 746 C CA . TYR A 1 91 ? -6.498 -0.091 -0.552 1.00 97.75 91 TYR A CA 1
ATOM 747 C C . TYR A 1 91 ? -6.921 1.360 -0.797 1.00 97.75 91 TYR A C 1
ATOM 749 O O . TYR A 1 91 ? -6.894 2.185 0.121 1.00 97.75 91 TYR A O 1
ATOM 757 N N . ARG A 1 92 ? -7.315 1.682 -2.038 1.00 96.69 92 ARG A N 1
ATOM 758 C CA . ARG A 1 92 ? -7.789 3.020 -2.418 1.00 96.69 92 ARG A CA 1
ATOM 759 C C . ARG A 1 92 ? -9.083 3.382 -1.692 1.00 96.69 92 ARG A C 1
ATOM 761 O O . ARG A 1 92 ? -9.154 4.470 -1.126 1.00 96.69 92 ARG A O 1
ATOM 768 N N . GLN A 1 93 ? -10.060 2.479 -1.671 1.00 95.88 93 GLN A N 1
ATOM 769 C CA . GLN A 1 93 ? -11.355 2.688 -1.021 1.00 95.88 93 GLN A CA 1
ATOM 770 C C . GLN A 1 93 ? -11.207 2.858 0.494 1.00 95.88 93 GLN A C 1
ATOM 772 O O . GLN A 1 93 ? -11.699 3.844 1.040 1.00 95.88 93 GLN A O 1
ATOM 777 N N . ASP A 1 94 ? -10.478 1.961 1.169 1.00 95.25 94 ASP A N 1
ATOM 778 C CA . ASP A 1 94 ? -10.247 2.055 2.616 1.00 95.25 94 ASP A CA 1
ATOM 779 C C . ASP A 1 94 ? -9.489 3.343 2.982 1.00 95.25 94 ASP A C 1
ATOM 781 O O . ASP A 1 94 ? -9.837 4.014 3.953 1.00 95.25 94 ASP A O 1
ATOM 785 N N . THR A 1 95 ? -8.506 3.745 2.167 1.00 95.19 95 THR A N 1
ATOM 786 C CA . THR A 1 95 ? -7.778 5.010 2.355 1.00 95.19 95 THR A CA 1
ATOM 787 C C . THR A 1 95 ? -8.676 6.230 2.175 1.00 95.19 95 THR A C 1
ATOM 789 O O . THR A 1 95 ? -8.612 7.160 2.977 1.00 95.19 95 THR A O 1
ATOM 792 N N . GLN A 1 96 ? -9.495 6.262 1.120 1.00 94.38 96 GLN A N 1
ATOM 793 C CA . GLN A 1 96 ? -10.416 7.371 0.860 1.00 94.38 96 GLN A CA 1
ATOM 794 C C . GLN A 1 96 ? -11.426 7.514 1.995 1.00 94.38 96 GLN A C 1
ATOM 796 O O . GLN A 1 96 ? -11.579 8.606 2.531 1.00 94.38 96 GLN A O 1
ATOM 801 N N . ARG A 1 97 ? -12.028 6.400 2.416 1.00 91.38 97 ARG A N 1
ATOM 802 C CA . ARG A 1 97 ? -12.966 6.343 3.537 1.00 91.38 97 ARG A CA 1
ATOM 803 C C . ARG A 1 97 ? -12.346 6.881 4.828 1.00 91.38 97 ARG A C 1
ATOM 805 O O . ARG A 1 97 ? -12.913 7.778 5.443 1.00 91.38 97 ARG A O 1
ATOM 812 N N . LEU A 1 98 ? -11.146 6.414 5.191 1.00 90.00 98 LEU A N 1
ATOM 813 C CA . LEU A 1 98 ? -10.416 6.906 6.366 1.00 90.00 98 LEU A CA 1
ATOM 814 C C . LEU A 1 98 ? -10.094 8.402 6.291 1.00 90.00 98 LEU A C 1
ATOM 816 O O . LEU A 1 98 ? -10.239 9.115 7.282 1.00 90.00 98 LEU A O 1
ATOM 820 N N . ARG A 1 99 ? -9.663 8.891 5.122 1.00 91.94 99 ARG A N 1
ATOM 821 C CA . ARG A 1 99 ? -9.375 10.318 4.921 1.00 91.94 99 ARG A CA 1
ATOM 822 C C . ARG A 1 99 ? -10.638 11.168 5.064 1.00 91.94 99 ARG A C 1
ATOM 824 O O . ARG A 1 99 ? -10.573 12.198 5.724 1.00 91.94 99 ARG A O 1
ATOM 831 N N . SER A 1 100 ? -11.765 10.736 4.497 1.00 90.12 100 SER A N 1
ATOM 832 C CA . SER A 1 100 ? -13.053 11.427 4.640 1.00 90.12 100 SER A CA 1
ATOM 833 C C . SER A 1 100 ? -13.492 11.506 6.101 1.00 90.12 100 SER A C 1
ATOM 835 O O . SER A 1 100 ? -13.793 12.590 6.587 1.00 90.12 100 SER A O 1
ATOM 837 N N . LEU A 1 101 ? -13.417 10.392 6.836 1.00 85.69 101 LEU A N 1
ATOM 838 C CA . LEU A 1 101 ? -13.743 10.370 8.264 1.00 85.69 101 LEU A CA 1
ATOM 839 C C . LEU A 1 101 ? -12.880 11.336 9.080 1.00 85.69 101 LEU A C 1
ATOM 841 O O . LEU A 1 101 ? -13.398 12.028 9.949 1.00 85.69 101 LEU A O 1
ATOM 845 N N . ALA A 1 102 ? -11.578 11.401 8.793 1.00 84.94 102 ALA A N 1
ATOM 846 C CA . ALA A 1 102 ? -10.657 12.282 9.505 1.00 84.94 102 ALA A CA 1
ATOM 847 C C . ALA A 1 102 ? -10.895 13.776 9.218 1.00 84.94 102 ALA A C 1
ATOM 849 O O . ALA A 1 102 ? -10.593 14.607 10.069 1.00 84.94 102 ALA A O 1
ATOM 850 N N . ILE A 1 103 ? -11.412 14.127 8.036 1.00 87.25 103 ILE A N 1
ATOM 851 C CA . ILE A 1 103 ? -11.745 15.517 7.681 1.00 87.25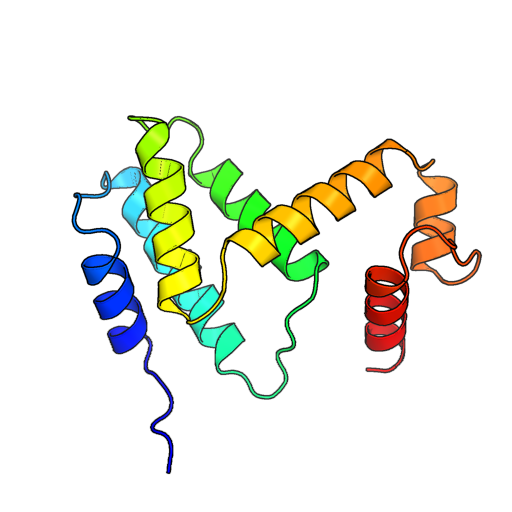 103 ILE A CA 1
ATOM 852 C C . ILE A 1 103 ? -13.000 15.985 8.430 1.00 87.25 103 ILE A C 1
ATOM 854 O O . ILE A 1 103 ? -13.052 17.125 8.885 1.00 87.25 103 ILE A O 1
ATOM 858 N N . ASP A 1 104 ? -13.982 15.099 8.595 1.00 84.62 104 ASP A N 1
ATOM 859 C CA . ASP A 1 104 ? -15.299 15.427 9.154 1.00 84.62 104 ASP A CA 1
ATOM 860 C C . ASP A 1 104 ? -15.380 15.286 10.687 1.00 84.62 104 ASP A C 1
ATOM 862 O O . ASP A 1 104 ? -16.476 15.298 11.264 1.00 84.62 104 ASP A O 1
ATOM 866 N N . LEU A 1 105 ? -14.242 15.106 11.365 1.00 84.44 105 LEU A N 1
ATOM 867 C CA . LEU A 1 105 ? -14.187 14.792 12.789 1.00 84.44 105 LE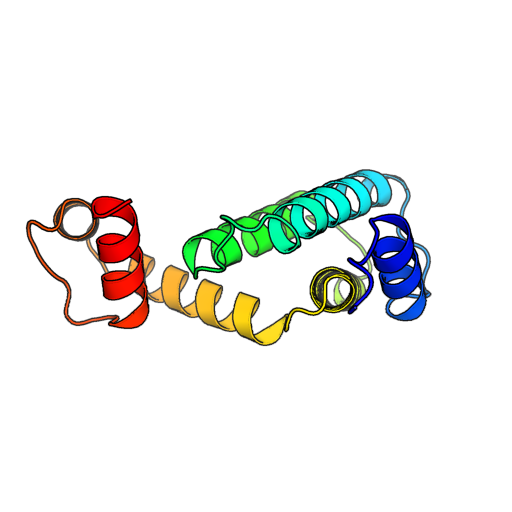U A CA 1
ATOM 868 C C . LEU A 1 105 ? -13.255 15.750 13.553 1.00 84.44 105 LEU A C 1
ATOM 870 O O . LEU A 1 105 ? -12.071 15.851 13.219 1.00 84.44 105 LEU A O 1
ATOM 874 N N . PRO A 1 106 ? -13.740 16.427 14.612 1.00 88.88 106 PRO A N 1
ATOM 875 C CA . PRO A 1 106 ? -12.879 17.174 15.520 1.00 88.88 106 PRO A CA 1
ATOM 876 C C . PRO A 1 106 ? -11.790 16.281 16.124 1.00 88.88 106 PRO A C 1
ATOM 878 O O . PRO A 1 106 ? -12.031 15.126 16.469 1.00 88.88 106 PRO A O 1
ATOM 881 N N . VAL A 1 107 ? -10.590 16.832 16.324 1.00 87.38 107 VAL A N 1
ATOM 882 C CA . VAL A 1 107 ? -9.452 16.079 16.887 1.00 87.38 107 VAL A CA 1
ATOM 883 C C . VAL A 1 107 ? -9.773 15.501 18.273 1.00 87.38 107 VAL A C 1
ATOM 885 O O . VAL A 1 107 ? -9.343 14.394 18.582 1.00 87.38 107 VAL A O 1
ATOM 888 N N . SER A 1 108 ? -10.554 16.209 19.096 1.00 88.88 108 SER A N 1
ATOM 889 C CA . SER A 1 108 ? -11.019 15.710 20.400 1.00 88.88 108 SER A CA 1
ATOM 890 C C . SER A 1 108 ? -11.837 14.428 20.276 1.00 88.88 108 SER A C 1
ATOM 892 O O . SER A 1 108 ? -11.648 13.496 21.055 1.00 88.88 108 SER A O 1
ATOM 894 N N . ASP A 1 109 ? -12.708 14.372 19.273 1.00 85.75 109 ASP A N 1
ATOM 895 C CA . ASP A 1 109 ? -13.623 13.257 19.054 1.00 85.75 109 ASP A CA 1
ATOM 896 C C . ASP A 1 109 ? -12.863 12.075 18.454 1.00 85.75 109 ASP A C 1
ATOM 898 O O . ASP A 1 109 ? -13.092 10.935 18.844 1.00 85.75 109 ASP A O 1
ATOM 902 N N . LEU A 1 110 ? -11.882 12.350 17.585 1.00 83.56 110 LEU A N 1
ATOM 903 C CA . LEU A 1 110 ? -10.937 11.348 17.094 1.00 83.56 110 LEU A CA 1
ATOM 904 C C . LEU A 1 110 ? -10.158 10.703 18.246 1.00 83.56 110 LEU A C 1
ATOM 906 O O . LEU A 1 110 ? -10.062 9.481 18.308 1.00 83.56 110 LEU A O 1
ATOM 910 N N . ILE A 1 111 ? -9.619 11.505 19.169 1.00 86.19 111 ILE A N 1
ATOM 911 C CA . ILE A 1 111 ? -8.893 10.996 20.342 1.00 86.19 111 ILE A CA 1
ATOM 912 C C . ILE A 1 111 ? -9.827 10.176 21.237 1.00 86.19 111 ILE A C 1
ATOM 914 O O . ILE A 1 111 ? -9.463 9.076 21.648 1.00 86.19 111 ILE A O 1
ATOM 918 N N . GLY A 1 112 ? -11.033 10.678 21.521 1.00 85.19 112 GLY A N 1
ATOM 919 C CA . GLY A 1 112 ? -12.023 9.953 22.321 1.00 85.19 112 GLY A CA 1
ATOM 920 C C . GLY A 1 112 ? -12.434 8.622 21.687 1.00 85.19 112 GLY A C 1
ATOM 921 O O . GLY A 1 112 ? -12.617 7.625 22.383 1.00 85.19 112 GLY A O 1
ATOM 922 N N . TRP A 1 113 ? -12.518 8.580 20.362 1.00 81.06 113 TRP A N 1
ATOM 923 C CA . TRP A 1 113 ? -12.815 7.367 19.616 1.00 81.06 113 TRP A CA 1
ATOM 924 C C . TRP A 1 113 ? -11.674 6.351 19.637 1.00 81.06 113 TRP A C 1
ATOM 926 O O . TRP A 1 113 ? -11.904 5.183 19.946 1.00 81.06 113 TRP A O 1
ATOM 936 N N . LEU A 1 114 ? -10.436 6.789 19.389 1.00 80.38 114 LEU A N 1
ATOM 937 C CA . LEU A 1 114 ? -9.248 5.928 19.451 1.00 80.38 114 LEU A CA 1
ATOM 938 C C . LEU A 1 114 ? -9.023 5.355 20.857 1.00 80.38 114 LEU A C 1
ATOM 940 O O . LEU A 1 114 ? -8.625 4.202 20.993 1.00 80.38 114 LEU A O 1
ATOM 944 N N . ASN A 1 115 ? -9.337 6.135 21.895 1.00 83.69 115 ASN A N 1
ATOM 945 C CA . ASN A 1 115 ? -9.299 5.695 23.291 1.00 83.69 115 ASN A CA 1
ATOM 946 C C . ASN A 1 115 ? -10.531 4.870 23.705 1.00 83.69 115 ASN A C 1
ATOM 948 O O . ASN A 1 115 ? -10.640 4.494 24.869 1.00 83.69 115 ASN A O 1
ATOM 952 N N . GLN A 1 116 ? -11.472 4.621 22.786 1.00 76.00 116 GLN A N 1
ATOM 953 C CA . GLN A 1 116 ? -12.730 3.900 23.019 1.00 76.00 116 GLN A CA 1
ATOM 954 C C . GLN A 1 116 ? -13.634 4.518 24.103 1.00 76.00 116 GLN A C 1
ATOM 956 O O . GLN A 1 116 ? -14.545 3.866 24.607 1.00 76.00 116 GLN A O 1
ATOM 961 N N . THR A 1 117 ? -13.425 5.790 24.450 1.00 76.81 117 THR A N 1
ATOM 962 C CA . THR A 1 117 ? -14.249 6.521 25.424 1.00 76.81 117 THR A CA 1
ATOM 963 C C . THR A 1 117 ? -15.500 7.127 24.788 1.00 76.81 117 THR A C 1
ATOM 965 O O . THR A 1 117 ? -16.471 7.398 25.488 1.00 76.81 117 THR A O 1
ATOM 968 N N . SER A 1 118 ? -15.475 7.328 23.466 1.00 72.94 118 SER A N 1
ATOM 969 C CA . SER A 1 118 ? -16.586 7.854 22.666 1.00 72.94 118 SER A CA 1
ATOM 970 C C . SER A 1 118 ? -16.703 7.059 21.359 1.00 72.94 118 SER A C 1
ATOM 972 O O . SER A 1 118 ? -16.075 7.435 20.368 1.00 72.94 118 SER A O 1
ATOM 974 N N . PRO A 1 119 ? -17.445 5.936 21.328 1.00 67.94 119 PRO A N 1
ATOM 975 C CA . PRO A 1 119 ? -17.615 5.167 20.101 1.00 67.94 119 PRO A CA 1
ATOM 976 C C . PRO A 1 119 ? -18.309 6.017 19.029 1.00 67.94 119 PRO A C 1
ATOM 978 O O . PRO A 1 119 ? -19.337 6.644 19.287 1.00 67.94 119 PRO A O 1
ATOM 981 N N . LEU A 1 120 ? -17.730 6.054 17.827 1.00 66.62 120 LEU A N 1
ATOM 982 C CA . LEU A 1 120 ? -18.299 6.756 16.681 1.00 66.62 120 LEU A CA 1
ATOM 983 C C . LEU A 1 120 ? -19.062 5.761 15.812 1.00 66.62 120 LEU A C 1
ATOM 985 O O . LEU A 1 120 ? -18.462 4.883 15.200 1.00 66.62 120 LEU A O 1
ATOM 989 N N . ASP A 1 121 ? -20.371 5.958 15.681 1.00 68.81 121 ASP A N 1
ATOM 990 C CA . ASP A 1 121 ? -21.245 5.189 14.780 1.00 68.81 121 ASP A CA 1
ATOM 991 C C . ASP A 1 121 ? -21.139 5.679 13.320 1.00 68.81 121 ASP A C 1
ATOM 993 O O . ASP A 1 121 ? -22.124 5.907 12.623 1.00 68.81 121 ASP A O 1
ATOM 997 N N . LYS A 1 122 ? -19.914 5.986 12.881 1.00 68.75 122 LYS A N 1
ATOM 998 C CA . LYS A 1 122 ? -19.635 6.479 11.523 1.00 68.75 122 LYS A CA 1
ATOM 999 C C . LYS A 1 122 ? -18.961 5.426 10.651 1.00 68.75 122 LYS A C 1
ATOM 1001 O O . LYS A 1 122 ? -19.020 5.546 9.430 1.00 68.75 122 LYS A O 1
ATOM 1006 N N . ASP A 1 123 ? -18.311 4.427 11.256 1.00 76.12 123 ASP A N 1
ATOM 1007 C CA . ASP A 1 123 ? -17.598 3.391 10.514 1.00 76.12 123 ASP A CA 1
ATOM 1008 C C . ASP A 1 123 ? -17.377 2.101 11.318 1.00 76.12 123 ASP A C 1
ATOM 1010 O O . ASP A 1 123 ? -16.441 1.985 12.113 1.00 76.12 123 ASP A O 1
ATOM 1014 N N . GLU A 1 124 ? -18.229 1.110 11.063 1.00 79.75 124 GLU A N 1
ATOM 1015 C CA . GLU A 1 124 ? -18.191 -0.204 11.715 1.00 79.75 124 GLU A CA 1
ATOM 1016 C C . GLU A 1 124 ? -16.843 -0.914 11.504 1.00 79.75 124 GLU A C 1
ATOM 1018 O O . GLU A 1 124 ? -16.230 -1.398 12.451 1.00 79.75 124 GLU A O 1
ATOM 1023 N N . LYS A 1 125 ? -16.298 -0.874 10.282 1.00 78.62 125 LYS A N 1
ATOM 1024 C CA . LYS A 1 125 ? -15.061 -1.585 9.922 1.00 78.62 125 LYS A CA 1
ATOM 1025 C C . LYS A 1 125 ? -13.830 -1.048 10.663 1.00 78.62 125 LYS A C 1
ATOM 1027 O O . LYS A 1 125 ? -12.932 -1.814 11.022 1.00 78.62 125 LYS A O 1
ATOM 1032 N N . ILE A 1 126 ? -13.732 0.267 10.882 1.00 79.50 126 ILE A N 1
ATOM 1033 C CA . ILE A 1 126 ? -12.639 0.824 11.697 1.00 79.50 126 ILE A CA 1
ATOM 1034 C C . ILE A 1 126 ? -12.898 0.587 13.181 1.00 79.50 126 ILE A C 1
ATOM 1036 O O . ILE 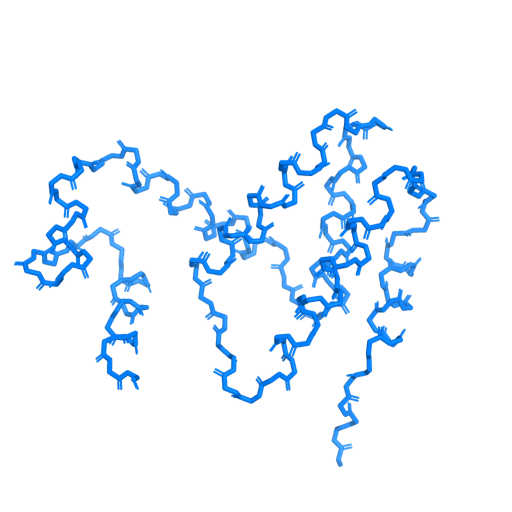A 1 126 ? -11.948 0.280 13.895 1.00 79.50 126 ILE A O 1
ATOM 1040 N N . GLN A 1 127 ? -14.147 0.668 13.643 1.00 82.12 127 GLN A N 1
ATOM 1041 C CA . GLN A 1 127 ? -14.483 0.345 15.029 1.00 82.12 127 GLN A CA 1
ATOM 1042 C C . GLN A 1 127 ? -14.052 -1.089 15.387 1.00 82.12 127 GLN A C 1
ATOM 1044 O O . GLN A 1 127 ? -13.373 -1.287 16.395 1.00 82.12 127 GLN A O 1
ATOM 1049 N N . GLU A 1 128 ? -14.349 -2.063 14.525 1.00 83.94 128 GLU A N 1
ATOM 1050 C CA . GLU A 1 128 ? -13.875 -3.448 14.648 1.00 83.94 128 GLU A CA 1
ATOM 1051 C C . GLU A 1 128 ? -12.342 -3.528 14.658 1.00 83.94 128 GLU A C 1
ATOM 1053 O O . GLU A 1 128 ? -11.754 -4.215 15.492 1.00 83.94 128 GLU A O 1
ATOM 1058 N N . THR A 1 129 ? -11.677 -2.783 13.766 1.00 84.00 129 THR A N 1
ATOM 1059 C CA . THR A 1 129 ? -10.206 -2.732 13.700 1.00 84.00 129 THR A CA 1
ATOM 1060 C C . THR A 1 129 ? -9.600 -2.221 15.015 1.00 84.00 129 THR A C 1
ATOM 1062 O O . THR A 1 129 ? -8.634 -2.792 15.516 1.00 84.00 129 THR A O 1
ATOM 1065 N N . LEU A 1 130 ? -10.163 -1.159 15.600 1.00 82.38 130 LEU A N 1
ATOM 1066 C CA . LEU A 1 130 ? -9.687 -0.581 16.860 1.00 82.38 130 LEU A CA 1
ATOM 1067 C C . LEU A 1 130 ? -9.929 -1.516 18.051 1.00 82.38 130 LEU A C 1
ATOM 1069 O O . LEU A 1 130 ? -9.074 -1.624 18.929 1.00 82.38 130 LEU A O 1
ATOM 1073 N N . GLN A 1 131 ? -11.064 -2.218 18.071 1.00 82.69 131 GLN A N 1
ATOM 1074 C CA . GLN A 1 131 ? -11.343 -3.242 19.080 1.00 82.69 131 GLN A CA 1
ATOM 1075 C C . GLN A 1 131 ? -10.377 -4.425 18.960 1.00 82.69 131 GLN A C 1
ATOM 1077 O O . GLN A 1 131 ? -9.871 -4.901 19.973 1.00 82.69 131 GLN A O 1
ATOM 1082 N N . ALA A 1 132 ? -10.064 -4.862 17.737 1.00 84.00 132 ALA A N 1
ATOM 1083 C CA . ALA A 1 132 ? -9.081 -5.915 17.501 1.00 84.00 132 ALA A CA 1
ATOM 1084 C C . ALA A 1 132 ? -7.682 -5.530 18.015 1.00 84.00 132 ALA A C 1
ATOM 1086 O O . ALA A 1 132 ? -6.989 -6.378 18.566 1.00 84.00 132 ALA A O 1
ATOM 1087 N N . PHE A 1 133 ? -7.276 -4.259 17.903 1.00 81.50 133 PHE A N 1
ATOM 1088 C CA . PHE A 1 133 ? -6.004 -3.795 18.472 1.00 81.50 133 PHE A CA 1
ATOM 1089 C C . PHE A 1 133 ? -5.980 -3.765 19.998 1.00 81.50 133 PHE A C 1
ATOM 1091 O O . PHE A 1 133 ? -4.929 -4.010 20.573 1.00 81.50 133 PHE A O 1
ATOM 1098 N N . ALA A 1 134 ? -7.099 -3.458 20.654 1.00 79.44 134 ALA A N 1
ATOM 1099 C CA . ALA A 1 134 ? -7.156 -3.432 22.116 1.00 79.44 134 ALA A CA 1
ATOM 1100 C C . ALA A 1 134 ? -7.163 -4.832 22.751 1.00 79.44 134 ALA A C 1
ATOM 1102 O O . ALA A 1 134 ? -6.836 -4.965 23.927 1.00 79.44 134 ALA A O 1
ATOM 1103 N N . ASN A 1 135 ? -7.554 -5.853 21.983 1.00 79.12 135 ASN A N 1
ATOM 1104 C CA . ASN A 1 135 ? -7.681 -7.235 22.447 1.00 79.12 135 ASN A CA 1
ATOM 1105 C C . ASN A 1 135 ? -6.492 -8.137 22.057 1.00 79.12 135 ASN A C 1
ATOM 1107 O O . ASN A 1 135 ? -6.498 -9.311 22.428 1.00 79.12 135 ASN A O 1
ATOM 1111 N N . ASN A 1 136 ? -5.519 -7.611 21.303 1.00 64.44 136 ASN A N 1
ATOM 1112 C CA . ASN A 1 136 ? -4.239 -8.262 20.985 1.00 64.44 136 ASN A CA 1
ATOM 1113 C C . ASN A 1 136 ? -3.173 -7.891 22.019 1.00 64.44 136 ASN A C 1
ATOM 1115 O O . ASN A 1 136 ? -2.364 -8.780 22.362 1.00 64.44 136 ASN A O 1
#

Secondary structure (DSSP, 8-state):
-PPPPPHHHHHHHHHHH--SPPPHHHHHHHHHHHHHHHHHHT-TT----HHHHHHHHHHHHHHTTT-SSHHHHHHHHHHHHHHTT--HHHHHHHHHHHHHHHHSS-HHHHHHHHTTSS--TT-HHHHHHHHHHH--

Sequence (136 aa):
MNKVRTVSDTKRAFYSLHTRPIKTIYRRVVEELMVEIHLLSVNIDFHYNPIYALGIVTTFERFMMGYKPQHEKESIFHALIQSVGADPNIYRQDTQRLRSLAIDLPVSDLIGWLNQTSPLDKDEKIQETLQAFANN

Radius of gyration: 17.03 Å; chains: 1; bounding box: 37×45×44 Å